Protein AF-A0A0V1DQM3-F1 (afdb_monomer)

Foldseek 3Di:
DLLFALCCLPVVDDDPLRVLSSVLVVLVCVQVVNDDFPPVDDDPDSVRVSVVVVVVDDGDDDPSQDPLSVVSSCQSNDNDSV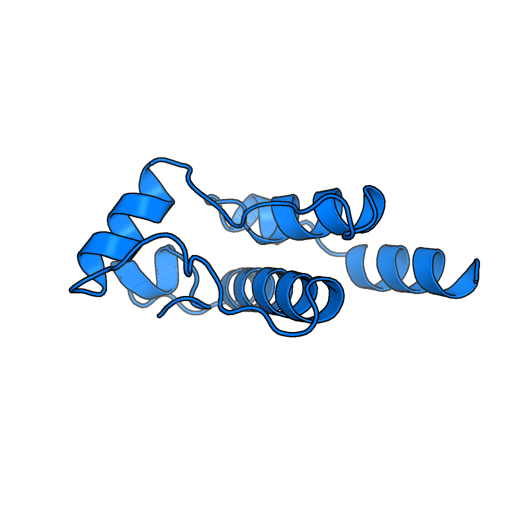SSVVPPCPVVSVVVVVVVD

InterPro domains:
  IPR000719 Protein kinase domain [PS50011] (1-98)
  IPR001245 Serine-threonine/tyrosine-protein kinase, catalytic domain [PF07714] (1-89)
  IPR011009 Protein kinase-like domain superfamily [SSF56112] (2-91)
  IPR050122 Receptor Tyrosine Kinase [PTHR24416] (2-87)

pLDDT: mean 88.62, std 10.42, range [49.41, 96.81]

Solvent-accessible surface area (backbone atoms only — not comparable to full-atom values): 6006 Å² total; per-residue (Å²): 111,88,53,54,27,62,53,38,70,76,68,68,46,84,50,72,41,36,51,40,19,33,47,21,47,50,54,50,25,66,56,55,76,65,54,66,77,63,67,94,56,90,63,94,45,74,66,54,49,40,52,47,43,73,75,69,53,71,81,84,82,53,89,80,39,54,67,73,55,46,55,51,30,55,41,25,58,39,90,54,47,72,68,32,61,75,56,84,48,54,71,56,52,51,51,51,65,64,68,78,112

Nearest PDB structures (foldseek):
  7mfc-assembly1_A  TM=8.501E-01  e=1.345E-04  Homo sapiens
  3v5l-assembly5_A  TM=9.020E-01  e=3.933E-04  Homo sapiens
  6jok-assembly1_A  TM=9.160E-01  e=1.087E-03  Homo sapiens
  7khk-assembly2_B  TM=8.437E-01  e=3.717E-04  Homo sapiens
  7l25-assembly2_B  TM=6.440E-01  e=1.053E-01  Homo sapiens

Sequence (101 aa):
MRWSAPESLGECMWSFESDLWMFGVLMWELFTNALYPHDKNSFESTEDFWSYLMEGNTLEMLPEIPVAIQTIILRLNSINPAKRAELGPVGNELTTLFSEC

Structure (mmCIF, N/CA/C/O backbone):
data_AF-A0A0V1DQM3-F1
#
_entry.id   AF-A0A0V1DQM3-F1
#
loop_
_atom_site.group_PDB
_atom_site.id
_atom_site.type_symbol
_atom_site.label_atom_id
_atom_site.label_alt_id
_atom_site.label_comp_id
_atom_site.label_asym_id
_atom_site.label_entity_id
_atom_site.label_seq_id
_atom_site.pdbx_PDB_ins_code
_atom_site.Cartn_x
_atom_site.Cartn_y
_atom_site.Cartn_z
_atom_site.occupancy
_atom_site.B_iso_or_equiv
_atom_site.auth_seq_id
_atom_site.auth_comp_id
_atom_site.auth_asym_id
_atom_site.auth_atom_id
_atom_site.pdbx_PDB_model_num
ATOM 1 N N . MET A 1 1 ? 11.534 4.145 -1.842 1.00 81.69 1 MET A N 1
ATOM 2 C CA . MET A 1 1 ? 11.709 2.682 -1.765 1.00 81.69 1 MET A CA 1
ATOM 3 C C . MET A 1 1 ? 10.592 2.038 -0.961 1.00 81.69 1 MET A C 1
ATOM 5 O O . MET A 1 1 ? 9.777 1.388 -1.582 1.00 81.69 1 MET A O 1
ATOM 9 N N . ARG A 1 2 ? 10.472 2.261 0.358 1.00 90.56 2 ARG A N 1
ATOM 10 C CA . ARG A 1 2 ? 9.471 1.554 1.190 1.00 90.56 2 ARG A CA 1
ATOM 11 C C . ARG A 1 2 ? 8.000 1.864 0.891 1.00 90.56 2 ARG A C 1
ATOM 13 O O . ARG A 1 2 ? 7.134 1.055 1.178 1.00 90.56 2 ARG A O 1
ATOM 20 N N . TRP A 1 3 ? 7.744 3.009 0.266 1.00 94.31 3 TRP A N 1
ATOM 21 C CA . TRP A 1 3 ? 6.424 3.404 -0.224 1.00 94.31 3 TRP A CA 1
ATOM 22 C C . TRP A 1 3 ? 6.133 2.908 -1.638 1.00 94.31 3 TRP A C 1
ATOM 24 O O . TRP A 1 3 ? 4.993 2.942 -2.073 1.00 94.31 3 TRP A O 1
ATOM 34 N N . SER A 1 4 ? 7.155 2.495 -2.383 1.00 95.31 4 SER A N 1
ATOM 35 C CA . SER A 1 4 ? 7.057 2.268 -3.821 1.00 95.31 4 SER A CA 1
ATOM 36 C C . SER A 1 4 ? 6.469 0.890 -4.121 1.00 95.31 4 SER A C 1
ATOM 38 O O . SER A 1 4 ? 6.763 -0.077 -3.419 1.00 95.31 4 SER A O 1
ATOM 40 N N . ALA A 1 5 ? 5.667 0.805 -5.181 1.00 96.81 5 ALA A N 1
ATOM 41 C CA . ALA A 1 5 ? 5.078 -0.449 -5.625 1.00 96.81 5 ALA A CA 1
ATOM 42 C C . ALA A 1 5 ? 6.148 -1.425 -6.162 1.00 96.81 5 ALA A C 1
ATOM 44 O O . ALA A 1 5 ? 7.159 -0.965 -6.709 1.00 96.81 5 ALA A O 1
ATOM 45 N N . PRO A 1 6 ? 5.940 -2.754 -6.068 1.00 96.06 6 PRO A N 1
ATOM 46 C CA . PRO A 1 6 ? 6.892 -3.749 -6.563 1.00 96.06 6 PRO A CA 1
ATOM 47 C C . PRO A 1 6 ? 7.278 -3.533 -8.031 1.00 96.06 6 PRO A C 1
ATOM 49 O O . PRO A 1 6 ? 8.453 -3.606 -8.385 1.00 96.06 6 PRO A O 1
ATOM 52 N N . GLU A 1 7 ? 6.315 -3.203 -8.888 1.00 95.75 7 GLU A N 1
ATOM 53 C CA . GLU A 1 7 ? 6.569 -2.952 -10.306 1.00 95.75 7 GLU A CA 1
ATOM 54 C C . GLU A 1 7 ? 7.372 -1.664 -10.563 1.00 95.75 7 GLU A C 1
ATOM 56 O O . GLU A 1 7 ? 8.161 -1.597 -11.506 1.00 95.75 7 GLU A O 1
ATOM 61 N N . SER A 1 8 ? 7.243 -0.659 -9.693 1.00 96.62 8 SER A N 1
ATOM 62 C CA . SER A 1 8 ? 8.050 0.563 -9.763 1.00 96.62 8 SER A CA 1
ATOM 63 C C . SER A 1 8 ? 9.485 0.320 -9.307 1.00 96.62 8 SER A C 1
ATOM 65 O O . SER A 1 8 ? 10.406 0.944 -9.825 1.00 96.62 8 SER A O 1
ATOM 67 N N . LEU A 1 9 ? 9.681 -0.587 -8.347 1.00 94.44 9 LEU A N 1
ATOM 68 C CA . LEU A 1 9 ? 11.002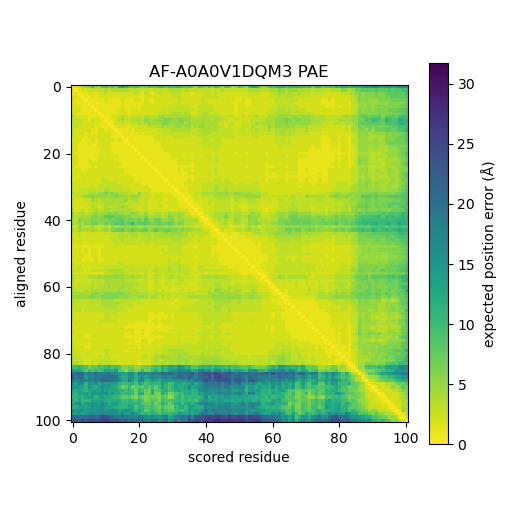 -0.958 -7.841 1.00 94.44 9 LEU A CA 1
ATOM 69 C C . LEU A 1 9 ? 11.769 -1.871 -8.805 1.00 94.44 9 LEU A C 1
ATOM 71 O O . LEU A 1 9 ? 12.961 -1.659 -9.005 1.00 94.44 9 LEU A O 1
ATOM 75 N N . GLY A 1 10 ? 11.099 -2.878 -9.374 1.00 93.06 10 GLY A N 1
ATOM 76 C CA . GLY A 1 10 ? 11.738 -3.886 -10.224 1.00 93.06 10 GLY A CA 1
ATOM 77 C C . GLY A 1 10 ? 11.821 -3.495 -11.699 1.00 93.06 10 GLY A C 1
ATOM 78 O O . GLY A 1 10 ? 12.843 -3.719 -12.341 1.00 93.06 10 GLY A O 1
ATOM 79 N N . GLU A 1 11 ? 10.762 -2.891 -12.241 1.00 92.88 11 GLU A N 1
ATOM 80 C CA . GLU A 1 11 ? 10.624 -2.650 -13.686 1.00 92.88 11 GLU A CA 1
ATOM 81 C C . GLU A 1 11 ? 10.581 -1.159 -14.045 1.00 92.88 11 GLU A C 1
ATOM 83 O O . GLU A 1 11 ? 10.422 -0.806 -15.214 1.00 92.88 11 GLU A O 1
ATOM 88 N N . CYS A 1 12 ? 10.725 -0.264 -13.059 1.00 93.94 12 CYS A N 1
ATOM 89 C CA . CYS A 1 12 ? 10.564 1.181 -13.238 1.00 93.94 12 CYS A CA 1
ATOM 90 C C . CYS A 1 12 ? 9.222 1.550 -13.900 1.00 93.94 12 CYS A C 1
ATOM 92 O O . CYS A 1 12 ? 9.150 2.519 -14.661 1.00 93.94 12 CYS A O 1
ATOM 94 N N . MET A 1 13 ? 8.162 0.780 -13.627 1.00 94.81 13 MET A N 1
ATOM 95 C CA . MET A 1 13 ? 6.817 1.064 -14.120 1.00 94.81 13 MET A CA 1
ATOM 96 C C . MET A 1 13 ? 6.077 2.002 -13.169 1.00 94.81 13 MET A C 1
ATOM 98 O O . MET A 1 13 ? 6.012 1.771 -11.961 1.00 94.81 13 MET A O 1
ATOM 102 N N . TRP A 1 14 ? 5.495 3.055 -13.738 1.00 94.62 14 TRP A N 1
ATOM 103 C CA . TRP A 1 14 ? 4.746 4.078 -13.015 1.00 94.62 14 TRP A CA 1
ATOM 104 C C . TRP A 1 14 ? 3.373 4.204 -13.655 1.00 94.62 14 TRP A C 1
ATOM 106 O O . TRP A 1 14 ? 3.251 4.466 -14.853 1.00 94.62 14 TRP A O 1
ATOM 116 N N . SER A 1 15 ? 2.342 3.981 -12.859 1.00 93.38 15 SER A N 1
ATOM 117 C CA . SER A 1 15 ? 0.953 4.003 -13.295 1.00 93.38 15 SER A CA 1
ATOM 118 C C . SER A 1 15 ? 0.036 4.424 -12.154 1.00 93.38 15 SER A C 1
ATOM 120 O O . SER A 1 15 ? 0.454 4.527 -10.998 1.00 93.38 15 SER A O 1
ATOM 122 N N . PHE A 1 16 ? -1.244 4.601 -12.468 1.00 92.50 16 PHE A N 1
ATOM 123 C CA . PHE A 1 16 ? -2.259 4.859 -11.455 1.00 92.50 16 PHE A CA 1
ATOM 124 C C . PHE A 1 16 ? -2.283 3.761 -10.375 1.00 92.50 16 PHE A C 1
ATOM 126 O O . PHE A 1 16 ? -2.405 4.045 -9.190 1.00 92.50 16 PHE A O 1
ATOM 133 N N . GLU A 1 17 ? -2.081 2.499 -10.748 1.00 93.62 17 GLU A N 1
ATOM 134 C CA . GLU A 1 17 ? -2.013 1.366 -9.820 1.00 93.62 17 GLU A CA 1
ATOM 135 C C . GLU A 1 17 ? -0.791 1.410 -8.896 1.00 93.62 17 GLU A C 1
ATOM 137 O O . GLU A 1 17 ? -0.865 0.934 -7.756 1.00 93.62 17 GLU A O 1
ATOM 142 N N . SER A 1 18 ? 0.320 1.989 -9.356 1.00 95.00 18 SER A N 1
ATOM 143 C CA . SER A 1 18 ? 1.480 2.238 -8.496 1.00 95.00 18 SER A CA 1
ATOM 144 C C . SER A 1 18 ? 1.211 3.371 -7.497 1.00 95.00 18 SER A C 1
ATOM 146 O O . SER A 1 18 ? 1.607 3.269 -6.334 1.00 95.00 18 SER A O 1
ATOM 148 N N . ASP A 1 19 ? 0.444 4.396 -7.895 1.00 94.12 19 ASP A N 1
ATOM 149 C CA . ASP A 1 19 ? -0.007 5.462 -6.989 1.00 94.12 19 ASP A CA 1
ATOM 150 C C . ASP A 1 19 ? -0.979 4.929 -5.931 1.00 94.12 19 ASP A C 1
ATOM 152 O O . ASP A 1 19 ? -0.901 5.305 -4.761 1.00 94.12 19 ASP A O 1
ATOM 156 N N . LEU A 1 20 ? -1.852 3.992 -6.305 1.00 94.06 20 LEU A N 1
ATOM 157 C CA . LEU A 1 20 ? -2.764 3.322 -5.375 1.00 94.06 20 LEU A CA 1
ATOM 158 C C . LEU A 1 20 ? -2.021 2.510 -4.308 1.00 94.06 20 LEU A C 1
ATOM 160 O O . LEU A 1 20 ? -2.419 2.516 -3.144 1.00 94.06 20 LEU A O 1
ATOM 164 N N . TRP A 1 21 ? -0.914 1.859 -4.669 1.00 95.25 21 TRP A N 1
ATOM 165 C CA . TRP A 1 21 ? -0.049 1.213 -3.681 1.00 95.25 21 TRP A CA 1
ATOM 166 C C . TRP A 1 21 ? 0.515 2.235 -2.687 1.00 95.25 21 TRP A C 1
ATOM 168 O O . TRP A 1 21 ? 0.415 2.032 -1.475 1.00 95.25 21 TRP A O 1
ATOM 178 N N . MET A 1 22 ? 1.068 3.346 -3.193 1.00 95.81 22 MET A N 1
ATOM 179 C CA . MET A 1 22 ? 1.602 4.434 -2.360 1.00 95.81 22 MET A CA 1
ATOM 180 C C . MET A 1 22 ? 0.523 5.021 -1.440 1.00 95.81 22 MET A C 1
ATOM 182 O O . MET A 1 22 ? 0.799 5.317 -0.278 1.00 95.81 22 MET A O 1
ATOM 186 N N . PHE A 1 23 ? -0.719 5.117 -1.919 1.00 94.00 23 PHE A N 1
ATOM 187 C CA . PHE A 1 23 ? -1.867 5.524 -1.113 1.00 94.00 23 PHE A CA 1
ATOM 188 C C . PHE A 1 23 ? -2.197 4.518 0.003 1.00 94.00 23 PHE A C 1
ATOM 190 O O . PHE A 1 23 ? -2.492 4.933 1.120 1.00 94.00 23 PHE A O 1
ATOM 197 N N . GLY A 1 24 ? -2.085 3.210 -0.251 1.00 94.69 24 GLY A N 1
ATOM 198 C CA . GLY A 1 24 ? -2.233 2.176 0.783 1.00 94.69 24 GLY A CA 1
ATOM 199 C C . GLY A 1 24 ? -1.197 2.304 1.902 1.00 94.69 24 GLY A C 1
ATOM 200 O O . GLY A 1 24 ? -1.555 2.250 3.080 1.00 94.69 24 GLY A O 1
ATOM 201 N N . V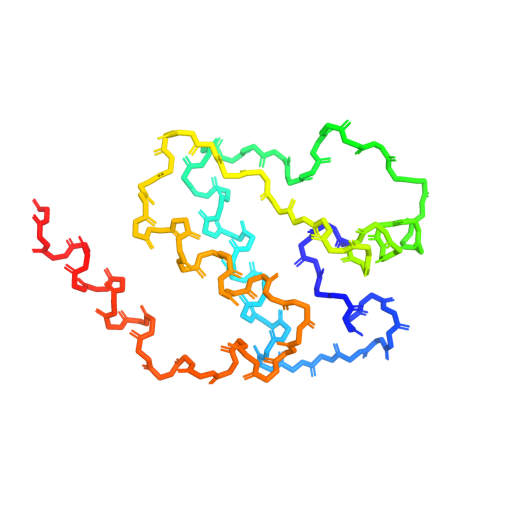AL A 1 25 ? 0.063 2.576 1.543 1.00 96.25 25 VAL A N 1
ATOM 202 C CA . VAL A 1 25 ? 1.128 2.842 2.526 1.00 96.25 25 VAL A CA 1
ATOM 203 C C . VAL A 1 25 ? 0.822 4.109 3.329 1.00 96.25 25 VAL A C 1
ATOM 205 O O . VAL A 1 25 ? 0.900 4.081 4.554 1.00 96.25 25 VAL A O 1
ATOM 208 N N . LEU A 1 26 ? 0.380 5.185 2.670 1.00 94.38 26 LEU A N 1
ATOM 209 C CA . LEU A 1 26 ? -0.018 6.425 3.345 1.00 94.38 26 LEU A CA 1
ATOM 210 C C . LEU A 1 26 ? -1.178 6.203 4.328 1.00 94.38 26 LEU A C 1
ATOM 212 O O . LEU A 1 26 ? -1.154 6.715 5.446 1.00 94.38 26 LEU A O 1
ATOM 216 N N . MET A 1 27 ? -2.201 5.442 3.933 1.00 93.31 27 MET A N 1
ATOM 217 C CA . MET A 1 27 ? -3.306 5.096 4.829 1.00 93.31 27 MET A CA 1
ATOM 218 C C . MET A 1 27 ? -2.796 4.351 6.062 1.00 93.31 27 MET A C 1
ATOM 220 O O . MET A 1 27 ? -3.192 4.678 7.179 1.00 93.31 27 MET A O 1
ATOM 224 N N . TRP A 1 28 ? -1.895 3.388 5.882 1.00 95.62 28 TRP A N 1
ATOM 225 C CA . TRP A 1 28 ? -1.283 2.685 7.004 1.00 95.62 28 TRP A CA 1
ATOM 226 C C . TRP A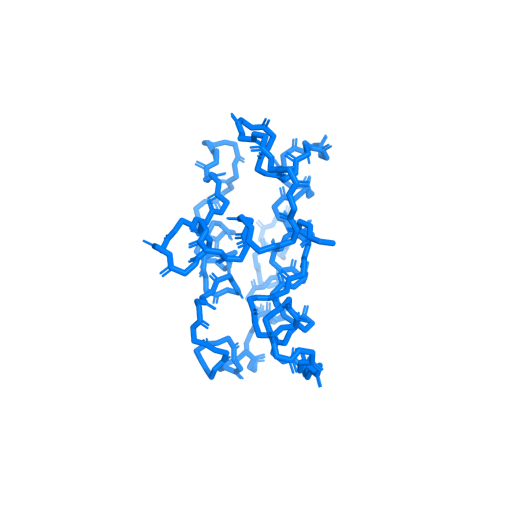 1 28 ? -0.535 3.640 7.941 1.00 95.62 28 TRP A C 1
ATOM 228 O O . TRP A 1 28 ? -0.729 3.576 9.154 1.00 95.62 28 TRP A O 1
ATOM 238 N N . GLU A 1 29 ? 0.247 4.581 7.410 1.00 95.88 29 GLU A N 1
ATOM 239 C CA . GLU A 1 29 ? 0.939 5.591 8.223 1.00 95.88 29 GLU A CA 1
ATOM 240 C C . GLU A 1 29 ? -0.032 6.453 9.038 1.00 95.88 29 GLU A C 1
ATOM 242 O O . GLU A 1 29 ? 0.203 6.700 10.220 1.00 95.88 29 GLU A O 1
ATOM 247 N N . LEU A 1 30 ? -1.151 6.881 8.447 1.00 94.06 30 LEU A N 1
ATOM 248 C CA . LEU A 1 30 ? -2.151 7.692 9.147 1.00 94.06 30 LEU A CA 1
ATOM 249 C C . LEU A 1 30 ? -2.732 6.970 10.369 1.00 94.06 30 LEU A C 1
ATOM 251 O O . LEU A 1 30 ? -2.866 7.576 11.431 1.00 94.06 30 LEU A O 1
ATOM 255 N N . PHE A 1 31 ? -3.054 5.681 10.236 1.00 93.12 31 PHE A N 1
ATOM 256 C CA . PHE A 1 31 ? -3.670 4.904 11.318 1.00 93.12 31 PHE A CA 1
ATOM 257 C C . PHE A 1 31 ? -2.667 4.316 12.315 1.00 93.12 31 PHE A C 1
ATOM 259 O O . PHE A 1 31 ? -3.068 3.882 13.391 1.00 93.12 31 PHE A O 1
ATOM 266 N N . THR A 1 32 ? -1.374 4.341 11.994 1.00 93.25 32 THR A N 1
ATOM 267 C CA . THR A 1 32 ? -0.298 3.911 12.899 1.00 93.25 32 THR A CA 1
ATOM 268 C C . THR A 1 32 ? 0.414 5.080 13.578 1.00 93.25 32 THR A C 1
ATOM 270 O O . THR A 1 32 ? 1.430 4.879 14.230 1.00 93.25 32 THR A O 1
ATOM 273 N N . ASN A 1 33 ? -0.105 6.310 13.481 1.00 92.25 33 ASN A N 1
ATOM 274 C CA . ASN A 1 33 ? 0.555 7.518 13.996 1.00 92.25 33 ASN A CA 1
ATOM 275 C C . ASN A 1 33 ? 1.963 7.729 13.407 1.00 92.25 33 ASN A C 1
ATOM 277 O O . ASN A 1 33 ? 2.903 8.077 14.124 1.00 92.25 33 ASN A O 1
ATOM 281 N N . ALA A 1 34 ? 2.084 7.548 12.091 1.00 92.56 34 ALA A N 1
ATOM 282 C CA . ALA A 1 34 ? 3.300 7.749 11.308 1.00 92.56 34 ALA A CA 1
ATOM 283 C C . ALA A 1 34 ? 4.474 6.853 11.738 1.00 92.56 34 ALA A C 1
ATOM 285 O O . ALA A 1 34 ? 5.627 7.296 11.785 1.00 92.56 34 ALA A O 1
ATOM 286 N N . LEU A 1 35 ? 4.191 5.579 12.035 1.00 93.88 35 LEU A N 1
ATOM 287 C CA . LEU A 1 35 ? 5.249 4.575 12.107 1.00 93.88 35 LEU A CA 1
ATOM 288 C C . LEU A 1 35 ? 5.956 4.445 10.758 1.00 93.88 35 LEU A C 1
ATOM 290 O O . LEU A 1 35 ? 5.419 4.778 9.703 1.00 93.88 35 LEU A O 1
ATOM 294 N N . TYR A 1 36 ? 7.185 3.942 10.799 1.00 92.25 36 TYR A N 1
ATOM 295 C CA . TYR A 1 36 ? 7.976 3.763 9.595 1.00 92.25 36 TYR A CA 1
ATOM 296 C C . TYR A 1 36 ? 7.609 2.427 8.920 1.00 92.25 36 TYR A C 1
ATOM 298 O O . TYR A 1 36 ? 7.727 1.377 9.555 1.00 92.25 36 TYR A O 1
ATOM 306 N N . PRO A 1 37 ? 7.178 2.416 7.644 1.00 92.44 37 PRO A N 1
ATOM 307 C CA . PRO A 1 37 ? 6.773 1.183 6.972 1.00 92.44 37 PRO A CA 1
ATOM 308 C C . PRO A 1 37 ? 7.878 0.118 6.982 1.00 92.44 37 PRO A C 1
ATOM 310 O O . PRO A 1 37 ? 9.040 0.406 6.677 1.00 92.44 37 PRO A O 1
ATOM 313 N N . HIS A 1 38 ? 7.516 -1.129 7.294 1.00 91.62 38 HIS A N 1
ATOM 314 C CA . HIS A 1 38 ? 8.420 -2.290 7.347 1.00 91.62 38 HIS A CA 1
ATOM 315 C C . HIS A 1 38 ? 9.624 -2.145 8.305 1.00 91.62 38 HIS A C 1
ATOM 317 O O . HIS A 1 38 ? 10.670 -2.756 8.075 1.00 91.62 38 HIS A O 1
ATOM 323 N N . ASP A 1 39 ? 9.548 -1.301 9.337 1.00 89.00 39 ASP A N 1
ATOM 324 C CA . ASP A 1 39 ? 10.666 -0.984 10.249 1.00 89.00 39 ASP A CA 1
ATOM 325 C C . ASP A 1 39 ? 11.308 -2.194 10.951 1.00 89.00 39 ASP A C 1
ATOM 327 O O . ASP A 1 39 ? 12.504 -2.166 11.243 1.00 89.00 39 ASP A O 1
ATOM 331 N N . LYS A 1 40 ? 10.552 -3.279 11.145 1.00 86.81 40 LYS A N 1
ATOM 332 C CA . LYS A 1 40 ? 11.030 -4.550 11.717 1.00 86.81 40 LYS A CA 1
ATOM 333 C C . LYS A 1 40 ? 12.095 -5.247 10.871 1.00 86.81 40 LYS A C 1
ATOM 335 O O . LYS A 1 40 ? 12.831 -6.086 11.390 1.00 86.81 40 LYS A O 1
ATOM 340 N N . ASN A 1 41 ? 12.187 -4.911 9.587 1.00 88.19 41 ASN A N 1
ATOM 341 C CA . ASN A 1 41 ? 13.155 -5.473 8.659 1.00 88.19 41 ASN A CA 1
ATOM 342 C C . ASN A 1 41 ? 14.127 -4.385 8.180 1.00 88.19 41 ASN A C 1
ATOM 344 O O . ASN A 1 41 ? 13.740 -3.283 7.773 1.00 88.19 41 ASN A O 1
ATOM 348 N N . SER A 1 42 ? 15.416 -4.711 8.193 1.00 89.12 42 SER A N 1
ATOM 349 C CA . SER A 1 42 ? 16.452 -3.916 7.537 1.00 89.12 42 SER A CA 1
ATOM 350 C C . SER A 1 42 ? 16.655 -4.442 6.118 1.00 89.12 42 SER A C 1
ATOM 352 O O . SER A 1 42 ?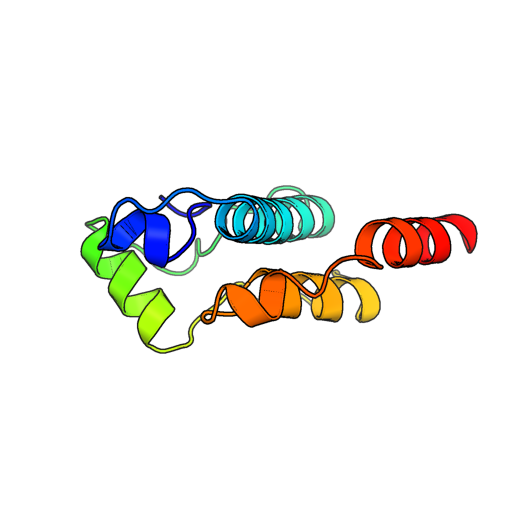 16.803 -5.643 5.926 1.00 89.12 42 SER A O 1
ATOM 354 N N . PHE A 1 43 ? 16.650 -3.541 5.137 1.00 92.00 43 PHE A N 1
ATOM 355 C CA . PHE A 1 43 ? 16.914 -3.853 3.732 1.00 92.00 43 PHE A CA 1
ATOM 356 C C . PHE A 1 43 ? 18.171 -3.091 3.324 1.00 92.00 43 PHE A C 1
ATOM 358 O O . PHE A 1 43 ? 18.240 -1.881 3.561 1.00 92.00 43 PHE A O 1
ATOM 365 N N . GLU A 1 44 ? 19.158 -3.786 2.762 1.00 90.44 44 GLU A N 1
ATOM 366 C CA . GLU A 1 44 ? 20.434 -3.182 2.361 1.00 90.44 44 GLU A CA 1
ATOM 367 C C . GLU A 1 44 ? 20.339 -2.550 0.965 1.00 90.44 44 GLU A C 1
ATOM 369 O O . GLU A 1 44 ? 21.050 -1.589 0.663 1.00 90.44 44 GLU A O 1
ATOM 374 N N . SER A 1 45 ? 19.413 -3.036 0.135 1.00 93.19 45 SER A N 1
ATOM 375 C CA . SER A 1 45 ? 19.203 -2.572 -1.233 1.00 93.19 45 SER A CA 1
ATOM 376 C C . SER A 1 45 ? 17.728 -2.553 -1.652 1.00 93.19 45 SER A C 1
ATOM 378 O O . SER A 1 45 ? 16.867 -3.187 -1.038 1.00 93.19 45 SER A O 1
ATOM 380 N N . THR A 1 46 ? 17.442 -1.847 -2.754 1.00 92.88 46 THR A N 1
ATOM 381 C CA . THR A 1 46 ? 16.136 -1.870 -3.436 1.00 92.88 46 THR A CA 1
ATOM 382 C C . THR A 1 46 ? 15.693 -3.284 -3.811 1.00 92.88 46 THR A C 1
ATOM 384 O O . THR A 1 46 ? 14.513 -3.606 -3.678 1.00 92.88 46 THR A O 1
ATOM 387 N N . GLU A 1 47 ? 16.634 -4.120 -4.248 1.00 94.12 47 GLU A N 1
ATOM 388 C CA . GLU A 1 47 ? 16.388 -5.495 -4.687 1.00 94.12 47 GLU A CA 1
ATOM 389 C C . GLU A 1 47 ? 15.972 -6.406 -3.524 1.00 94.12 47 GLU A C 1
ATOM 391 O O . G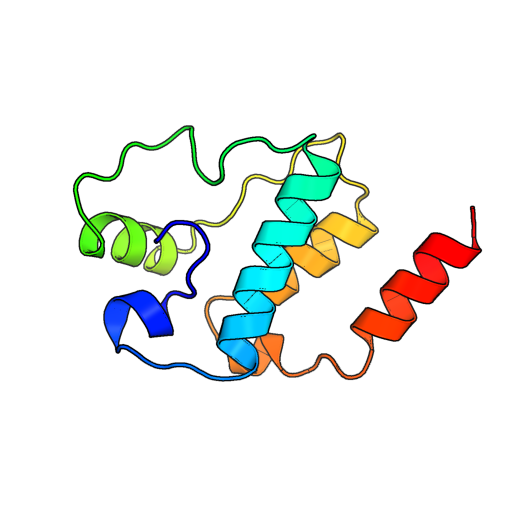LU A 1 47 ? 15.053 -7.212 -3.683 1.00 94.12 47 GLU A O 1
ATOM 396 N N . ASP A 1 48 ? 16.556 -6.218 -2.335 1.00 94.94 48 ASP A N 1
ATOM 397 C CA . ASP A 1 48 ? 16.186 -6.987 -1.137 1.00 94.94 48 ASP A CA 1
ATOM 398 C C . ASP A 1 48 ? 14.731 -6.730 -0.742 1.00 94.94 48 ASP A C 1
ATOM 400 O O . ASP A 1 48 ? 13.968 -7.655 -0.463 1.00 94.94 48 ASP A O 1
ATOM 404 N N . PHE A 1 49 ? 14.322 -5.459 -0.743 1.00 95.44 49 PHE A N 1
ATOM 405 C CA . PHE A 1 49 ? 12.943 -5.094 -0.420 1.00 95.44 49 PHE A CA 1
ATOM 406 C C . PHE A 1 49 ? 11.965 -5.536 -1.499 1.00 95.44 49 PHE A C 1
ATOM 408 O O . PHE A 1 49 ? 10.881 -6.012 -1.175 1.00 95.44 49 PHE A O 1
ATOM 415 N N . TRP A 1 50 ? 12.340 -5.411 -2.773 1.00 95.50 50 TRP A N 1
ATOM 416 C CA . TRP A 1 50 ? 11.523 -5.926 -3.863 1.00 95.50 50 TRP A CA 1
ATOM 417 C C . TRP A 1 50 ? 11.300 -7.435 -3.715 1.00 95.50 50 TRP A C 1
ATOM 419 O O . TRP A 1 50 ? 10.156 -7.882 -3.744 1.00 95.50 50 TRP A O 1
ATOM 429 N N . SER A 1 51 ? 12.363 -8.203 -3.461 1.00 95.56 51 SER A N 1
ATOM 430 C CA . SER A 1 51 ? 12.287 -9.656 -3.257 1.00 95.56 51 SER A CA 1
ATOM 431 C C . SER A 1 51 ? 11.391 -10.010 -2.069 1.00 95.56 51 SER A C 1
ATOM 433 O O . SER A 1 51 ? 10.494 -10.841 -2.198 1.00 95.56 51 SER A O 1
ATOM 435 N N . TYR A 1 52 ? 11.550 -9.300 -0.949 1.00 95.69 52 TYR A N 1
ATOM 436 C CA . TYR A 1 52 ? 10.685 -9.432 0.224 1.00 95.69 52 TYR A CA 1
ATOM 437 C C . TYR A 1 52 ? 9.199 -9.211 -0.107 1.00 95.69 52 TYR A C 1
ATOM 439 O O . TYR A 1 52 ? 8.352 -9.989 0.337 1.00 95.69 52 TYR A O 1
ATOM 447 N N . LEU A 1 53 ? 8.860 -8.195 -0.909 1.00 95.25 53 LEU A N 1
ATOM 448 C CA . LEU A 1 53 ? 7.476 -7.972 -1.348 1.00 95.25 53 LEU A CA 1
ATOM 449 C C . LEU A 1 53 ? 6.982 -9.100 -2.268 1.00 95.25 53 LEU A C 1
ATOM 451 O O . LEU A 1 53 ? 5.845 -9.554 -2.134 1.00 95.25 53 LEU A O 1
ATOM 455 N N . MET A 1 54 ? 7.828 -9.591 -3.176 1.00 94.81 54 MET A N 1
ATOM 456 C CA . MET A 1 54 ? 7.473 -10.668 -4.111 1.00 94.81 54 MET A CA 1
ATOM 457 C C . MET A 1 54 ? 7.235 -12.023 -3.429 1.00 94.81 54 MET A C 1
ATOM 459 O O . MET A 1 54 ? 6.484 -12.844 -3.956 1.00 94.81 54 MET A O 1
ATOM 463 N N . GLU A 1 55 ? 7.786 -12.239 -2.233 1.00 95.00 55 GLU A N 1
ATOM 464 C CA . GLU A 1 55 ? 7.474 -13.390 -1.370 1.00 95.00 55 GLU A CA 1
ATOM 465 C C . GLU A 1 55 ? 6.067 -13.323 -0.742 1.00 95.00 55 GLU A C 1
ATOM 467 O O . GLU A 1 55 ? 5.630 -14.263 -0.077 1.00 95.00 55 GLU A O 1
ATOM 472 N N . GLY A 1 56 ? 5.327 -12.233 -0.972 1.00 91.88 56 GLY A N 1
ATOM 473 C CA . GLY A 1 56 ? 3.974 -12.027 -0.459 1.00 91.88 56 GLY A CA 1
ATOM 474 C C . GLY A 1 56 ? 3.927 -11.305 0.885 1.00 91.88 56 GLY A C 1
ATOM 475 O O . GLY A 1 56 ? 2.850 -11.193 1.473 1.00 91.88 56 GLY A O 1
ATOM 476 N N . ASN A 1 57 ? 5.064 -10.798 1.369 1.00 93.44 57 ASN A N 1
ATOM 477 C CA . ASN A 1 57 ? 5.079 -9.953 2.552 1.00 93.44 57 ASN A CA 1
ATOM 478 C C . ASN A 1 57 ? 4.449 -8.585 2.248 1.00 93.44 57 ASN A C 1
ATOM 480 O O . ASN A 1 57 ? 4.573 -8.039 1.152 1.00 93.44 57 ASN A O 1
ATOM 484 N N . THR A 1 58 ? 3.773 -8.014 3.241 1.00 91.75 58 THR A N 1
ATOM 485 C CA . THR A 1 58 ? 3.114 -6.706 3.147 1.00 91.75 58 THR A CA 1
ATOM 486 C C . THR A 1 58 ? 3.199 -5.978 4.490 1.00 91.75 58 THR A C 1
ATOM 488 O O . THR A 1 58 ? 3.876 -6.443 5.409 1.00 91.75 58 THR A O 1
ATOM 491 N N . LEU A 1 59 ? 2.564 -4.813 4.598 1.00 92.56 59 LEU A N 1
ATOM 492 C CA . LEU A 1 59 ? 2.488 -4.039 5.835 1.00 92.56 59 LEU A CA 1
ATOM 493 C C . LEU A 1 59 ? 1.831 -4.860 6.952 1.00 92.56 59 LEU A C 1
ATOM 495 O O . LEU A 1 59 ? 0.841 -5.562 6.738 1.00 92.56 59 LEU A O 1
ATOM 499 N N . GLU A 1 60 ? 2.356 -4.739 8.166 1.00 92.75 60 GLU A N 1
ATOM 500 C CA . GLU A 1 60 ? 1.752 -5.362 9.338 1.00 92.75 60 GLU A CA 1
ATOM 501 C C . GLU A 1 60 ? 0.476 -4.616 9.724 1.00 92.75 60 GLU A C 1
ATOM 503 O O . GLU A 1 60 ? 0.506 -3.425 10.032 1.00 92.75 60 GLU A O 1
ATOM 508 N N . MET A 1 61 ? -0.661 -5.308 9.721 1.00 94.12 61 MET A N 1
ATOM 509 C CA . MET A 1 61 ? -1.914 -4.713 10.173 1.00 94.12 61 MET A CA 1
ATOM 510 C C . MET A 1 61 ? -1.978 -4.742 11.700 1.00 94.12 61 MET A C 1
ATOM 512 O O . MET A 1 61 ? -2.153 -5.802 12.302 1.00 94.12 61 MET A O 1
ATOM 516 N N . LEU A 1 62 ? -1.824 -3.572 12.320 1.00 92.69 62 LEU A N 1
ATOM 517 C CA . LEU A 1 62 ? -1.875 -3.434 13.771 1.00 92.69 62 LEU A CA 1
ATOM 518 C C . LEU A 1 62 ? -3.332 -3.377 14.284 1.00 92.69 62 LEU A C 1
ATOM 520 O O . LEU A 1 62 ? -4.216 -2.916 13.554 1.00 92.69 62 LEU A O 1
ATOM 524 N N . PRO A 1 63 ? -3.614 -3.826 15.525 1.00 91.69 63 PRO A N 1
ATOM 525 C CA . PRO A 1 63 ? -4.972 -3.859 16.081 1.00 91.69 63 PRO A CA 1
ATOM 526 C C . PRO A 1 63 ? -5.663 -2.491 16.184 1.00 91.69 63 PRO A C 1
ATOM 528 O O . PRO A 1 63 ? -6.891 -2.433 16.198 1.00 91.69 63 PRO A O 1
ATOM 531 N N . GLU A 1 64 ? -4.897 -1.403 16.270 1.00 90.56 64 GLU A N 1
ATOM 532 C CA . GLU A 1 64 ? -5.402 -0.026 16.285 1.00 90.56 64 GLU A CA 1
ATOM 533 C C . GLU A 1 64 ? -5.990 0.428 14.944 1.00 90.56 64 GLU A C 1
ATOM 535 O O . GLU A 1 64 ? -6.808 1.347 14.915 1.00 90.56 64 GLU A O 1
ATOM 540 N N . ILE A 1 65 ? -5.613 -0.218 13.837 1.00 93.00 65 ILE A N 1
ATOM 541 C CA . ILE A 1 65 ? -6.153 0.095 12.516 1.00 93.00 65 ILE A CA 1
ATOM 542 C C . ILE A 1 65 ? -7.553 -0.536 12.422 1.00 93.00 65 ILE A C 1
ATOM 544 O O . ILE A 1 65 ? -7.672 -1.753 12.572 1.00 93.00 65 ILE A O 1
ATOM 548 N N . PRO A 1 66 ? -8.634 0.213 12.140 1.00 93.06 66 PRO A N 1
ATOM 549 C CA . PRO A 1 66 ? -9.968 -0.373 12.011 1.00 93.06 66 PRO A CA 1
ATOM 550 C C . PRO A 1 66 ? -10.032 -1.447 10.914 1.00 93.06 66 PRO A C 1
ATOM 552 O O . PRO A 1 66 ? -9.463 -1.274 9.840 1.00 93.06 66 PRO A O 1
ATOM 555 N N . VAL A 1 67 ? -10.779 -2.536 11.131 1.00 91.44 67 VAL A N 1
ATOM 556 C CA . VAL A 1 67 ? -10.839 -3.691 10.202 1.00 91.44 67 VAL A CA 1
ATOM 557 C C . VAL A 1 67 ? -11.241 -3.294 8.775 1.00 91.44 67 VAL A C 1
ATOM 559 O O . VAL A 1 67 ? -10.682 -3.804 7.801 1.00 91.44 67 VAL A O 1
ATOM 562 N N . ALA A 1 68 ? -12.184 -2.358 8.635 1.00 89.69 68 ALA A N 1
ATOM 563 C CA . ALA A 1 68 ? -12.591 -1.838 7.330 1.00 89.69 68 ALA A CA 1
ATOM 564 C C . ALA A 1 68 ? -11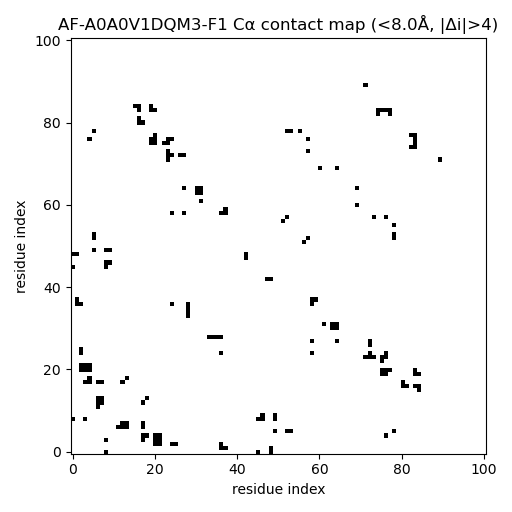.417 -1.163 6.596 1.00 89.69 68 ALA A C 1
ATOM 566 O O . ALA A 1 68 ? -11.206 -1.391 5.408 1.00 89.69 68 ALA A O 1
ATOM 567 N N . ILE A 1 69 ? -10.595 -0.410 7.328 1.00 91.38 69 ILE A N 1
ATOM 568 C CA . ILE A 1 69 ? -9.403 0.257 6.803 1.00 91.38 69 ILE A CA 1
ATOM 569 C C . ILE A 1 69 ? -8.300 -0.755 6.482 1.00 91.38 69 ILE A C 1
ATOM 571 O O . ILE A 1 69 ? -7.715 -0.672 5.404 1.00 91.38 69 ILE A O 1
ATOM 575 N N . GLN A 1 70 ? -8.055 -1.747 7.347 1.00 93.38 70 GLN A N 1
ATOM 576 C CA . GLN A 1 70 ? -7.101 -2.831 7.061 1.00 93.38 70 GLN A CA 1
ATOM 577 C C . GLN A 1 70 ? -7.447 -3.539 5.743 1.00 93.38 70 GLN A C 1
ATOM 579 O O . GLN A 1 70 ? -6.577 -3.792 4.914 1.00 93.38 70 GLN A O 1
ATOM 584 N N . THR A 1 71 ? -8.737 -3.806 5.517 1.00 91.56 71 THR A N 1
ATOM 585 C CA . THR A 1 71 ? -9.227 -4.439 4.284 1.00 91.56 71 THR A CA 1
ATOM 586 C C . THR A 1 71 ? -8.923 -3.583 3.053 1.00 91.56 71 THR A C 1
ATOM 588 O O . THR A 1 71 ? -8.497 -4.114 2.026 1.00 91.56 71 THR A O 1
ATOM 591 N N . ILE A 1 72 ? -9.101 -2.261 3.149 1.00 91.06 72 ILE A N 1
ATOM 592 C CA . ILE A 1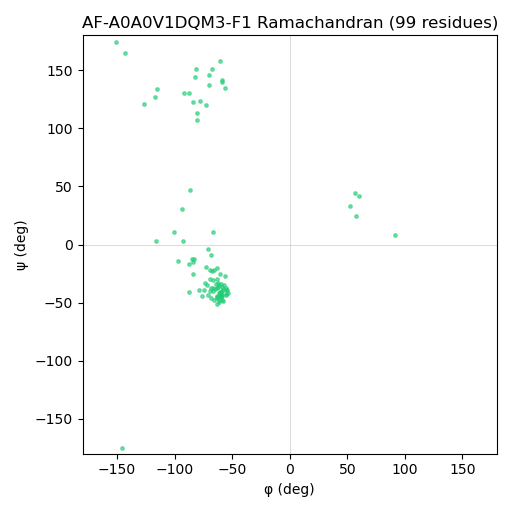 72 ? -8.769 -1.325 2.066 1.00 91.06 72 ILE A CA 1
ATOM 593 C C . ILE A 1 72 ? -7.254 -1.302 1.815 1.00 91.06 72 ILE A C 1
ATOM 595 O O . ILE A 1 72 ? -6.836 -1.462 0.669 1.00 91.06 72 ILE A O 1
ATOM 599 N N . ILE A 1 73 ? -6.431 -1.179 2.864 1.00 93.75 73 ILE A N 1
ATOM 600 C CA . ILE A 1 73 ? -4.961 -1.161 2.753 1.00 93.75 73 ILE A CA 1
ATOM 601 C C . ILE A 1 73 ? -4.449 -2.445 2.087 1.00 93.75 73 ILE A C 1
ATOM 603 O O . ILE A 1 73 ? -3.703 -2.379 1.114 1.00 93.75 73 ILE A O 1
ATOM 607 N N . LEU A 1 74 ? -4.904 -3.620 2.530 1.00 93.06 74 LEU A N 1
ATOM 608 C CA . LEU A 1 74 ? -4.477 -4.903 1.957 1.00 93.06 74 LEU A CA 1
ATOM 609 C C . LEU A 1 74 ? -4.861 -5.057 0.476 1.00 93.06 74 LEU A C 1
ATOM 611 O O . LEU A 1 74 ? -4.121 -5.674 -0.292 1.00 93.06 74 LEU A O 1
ATOM 615 N N . ARG A 1 75 ? -5.995 -4.487 0.050 1.00 91.44 75 ARG A N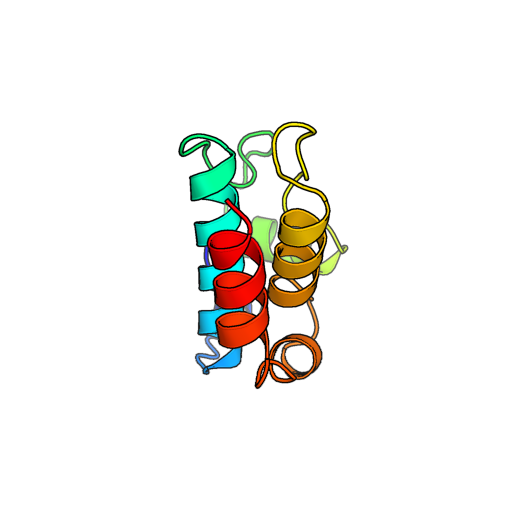 1
ATOM 616 C CA . ARG A 1 75 ? -6.380 -4.443 -1.371 1.00 91.44 75 ARG A CA 1
ATOM 617 C C . ARG A 1 75 ? -5.457 -3.517 -2.168 1.00 91.44 75 ARG A C 1
ATOM 619 O O . ARG A 1 75 ? -4.986 -3.911 -3.235 1.00 91.44 75 ARG A O 1
ATOM 626 N N . LEU A 1 76 ? -5.176 -2.322 -1.642 1.00 93.12 76 LEU A N 1
ATOM 627 C CA . LEU A 1 76 ? -4.271 -1.339 -2.253 1.00 93.12 76 LEU A CA 1
ATOM 628 C C . LEU A 1 76 ? -2.838 -1.871 -2.376 1.00 93.12 76 LEU A C 1
ATOM 630 O O . LEU A 1 76 ? -2.180 -1.634 -3.386 1.00 93.12 76 LEU A O 1
ATOM 634 N N . ASN A 1 77 ? -2.374 -2.646 -1.396 1.00 94.81 77 ASN A N 1
ATOM 635 C CA . ASN A 1 77 ? -1.053 -3.272 -1.394 1.00 94.81 77 ASN A CA 1
ATOM 636 C C . ASN A 1 77 ? -1.056 -4.706 -1.963 1.00 94.81 77 ASN A C 1
ATOM 638 O O . ASN A 1 77 ? -0.244 -5.545 -1.572 1.00 94.81 77 ASN A O 1
ATOM 642 N N . SER A 1 78 ? -1.952 -5.010 -2.911 1.00 94.25 78 SER A N 1
ATOM 643 C CA . SER A 1 78 ? -1.909 -6.276 -3.654 1.00 94.25 78 SER A CA 1
ATOM 644 C C . SER A 1 78 ? -0.711 -6.317 -4.607 1.00 94.25 78 SER A C 1
ATOM 646 O O . SER A 1 78 ? -0.472 -5.361 -5.336 1.00 94.25 78 SER A O 1
ATOM 648 N N . ILE A 1 79 ? 0.014 -7.436 -4.693 1.00 94.62 79 ILE A N 1
ATOM 649 C CA . ILE A 1 79 ? 1.135 -7.564 -5.645 1.00 94.62 79 ILE A CA 1
ATOM 650 C C . ILE A 1 79 ? 0.674 -7.418 -7.099 1.00 94.62 79 ILE A C 1
ATOM 652 O O . ILE A 1 79 ? 1.381 -6.815 -7.894 1.00 94.62 79 ILE A O 1
ATOM 656 N N . ASN A 1 80 ? -0.527 -7.893 -7.447 1.00 92.62 80 ASN A N 1
ATOM 657 C CA . ASN A 1 80 ? -1.077 -7.722 -8.791 1.00 92.62 80 ASN A CA 1
ATOM 658 C C . ASN A 1 80 ? -1.692 -6.312 -8.948 1.00 92.62 80 ASN A C 1
ATOM 660 O O . ASN A 1 80 ? -2.743 -6.066 -8.345 1.00 92.62 80 ASN A O 1
ATOM 664 N N . PRO A 1 81 ? -1.127 -5.419 -9.790 1.00 92.19 81 PRO A N 1
ATOM 665 C CA . PRO A 1 81 ? -1.622 -4.049 -9.947 1.00 92.19 81 PRO A CA 1
ATOM 666 C C . PRO A 1 81 ? -3.082 -3.977 -10.415 1.00 92.19 81 PRO A C 1
ATOM 668 O O . PRO A 1 81 ? -3.842 -3.136 -9.941 1.00 92.19 81 PRO A O 1
ATOM 671 N N . ALA A 1 82 ? -3.531 -4.916 -11.255 1.00 89.50 82 ALA A N 1
ATOM 672 C CA . ALA A 1 82 ? -4.908 -4.934 -11.757 1.00 89.50 82 ALA A CA 1
ATOM 673 C C . ALA A 1 82 ? -5.948 -5.137 -10.641 1.00 89.50 82 ALA A C 1
ATOM 675 O O . ALA A 1 82 ? -7.051 -4.606 -10.727 1.00 89.50 82 ALA A O 1
ATOM 676 N N . LYS A 1 83 ? -5.587 -5.847 -9.560 1.00 88.50 83 LYS A N 1
ATOM 677 C CA . LYS A 1 83 ? -6.458 -6.014 -8.381 1.00 88.50 83 LYS A CA 1
ATOM 678 C C . LYS A 1 83 ? -6.573 -4.737 -7.548 1.00 88.50 83 LYS A C 1
ATOM 680 O O . LYS A 1 83 ? -7.517 -4.603 -6.773 1.00 88.50 83 LYS A O 1
ATOM 685 N N . ARG A 1 84 ? -5.624 -3.809 -7.709 1.00 89.81 84 ARG A N 1
ATOM 686 C CA . ARG A 1 84 ? -5.690 -2.468 -7.125 1.00 89.81 84 ARG A CA 1
ATOM 687 C C . ARG A 1 84 ? -6.619 -1.590 -7.958 1.00 89.81 84 ARG A C 1
ATOM 689 O O . ARG A 1 84 ? -7.389 -0.850 -7.390 1.00 89.81 84 ARG A O 1
ATOM 696 N N . ALA A 1 85 ? -6.614 -1.683 -9.287 1.00 69.88 85 ALA A N 1
ATOM 697 C CA . ALA A 1 85 ? -7.366 -0.777 -10.169 1.00 69.88 85 ALA A CA 1
ATOM 698 C C . ALA A 1 85 ? -8.905 -0.898 -10.121 1.00 69.88 85 ALA A C 1
ATOM 700 O O . ALA A 1 85 ? -9.596 -0.040 -10.664 1.00 69.88 85 ALA A O 1
ATOM 701 N N . GLU A 1 86 ? -9.480 -1.901 -9.447 1.00 68.19 86 GLU A N 1
ATOM 702 C CA . GLU A 1 86 ? -10.943 -2.049 -9.277 1.00 68.19 86 GLU A CA 1
ATOM 703 C C . GLU A 1 86 ? -11.579 -0.936 -8.396 1.00 68.19 86 GLU A C 1
ATOM 705 O O . GLU A 1 86 ? -12.748 -0.998 -8.012 1.00 68.19 86 GLU A O 1
ATOM 710 N N . LEU A 1 87 ? -10.815 0.118 -8.091 1.00 59.47 87 LEU A N 1
ATOM 711 C CA . LEU A 1 87 ? -11.085 1.214 -7.159 1.00 59.47 87 LEU A CA 1
ATOM 712 C C . LEU A 1 87 ? -11.865 2.393 -7.757 1.00 59.47 87 LEU A C 1
ATOM 714 O O . LEU A 1 87 ? -11.569 3.553 -7.483 1.00 59.47 87 LEU A O 1
ATOM 718 N N . GLY A 1 88 ? -12.943 2.113 -8.482 1.00 59.09 88 GLY A N 1
ATOM 719 C CA . GLY A 1 88 ? -14.059 3.066 -8.540 1.00 59.09 88 GLY A CA 1
ATOM 720 C C . GLY A 1 88 ? -14.651 3.425 -7.153 1.00 59.09 88 GLY A C 1
ATOM 721 O O . GLY A 1 88 ? -15.049 4.576 -6.971 1.00 59.09 88 GLY A O 1
ATOM 722 N N . PRO A 1 89 ? -14.711 2.505 -6.157 1.00 64.38 89 PRO A N 1
ATOM 723 C CA . PRO A 1 89 ? -15.430 2.763 -4.904 1.00 64.38 89 PRO A CA 1
ATOM 724 C C . PRO A 1 89 ? -14.623 3.254 -3.696 1.00 64.38 89 PRO A C 1
ATOM 726 O O . PRO A 1 89 ? -15.271 3.708 -2.766 1.00 64.38 89 PRO A O 1
ATOM 729 N N . VAL A 1 90 ? -13.283 3.204 -3.620 1.00 65.44 90 VAL A N 1
ATOM 730 C CA . VAL A 1 90 ? -12.604 3.487 -2.324 1.00 65.44 90 VAL A CA 1
ATOM 731 C C . VAL A 1 90 ? -12.796 4.907 -1.821 1.00 65.44 90 VAL A C 1
ATOM 733 O O . VAL A 1 90 ? -12.960 5.098 -0.622 1.00 65.44 90 VAL A O 1
ATOM 736 N N . GLY A 1 91 ? -12.871 5.897 -2.712 1.00 65.19 91 GLY A N 1
ATOM 737 C CA . GLY A 1 91 ? -13.257 7.249 -2.304 1.00 65.19 91 GLY A CA 1
ATOM 738 C C . GLY A 1 91 ? -14.645 7.280 -1.648 1.00 65.19 91 GLY A C 1
ATOM 739 O O . GLY A 1 91 ? -14.827 7.934 -0.623 1.00 65.19 91 GLY A O 1
ATOM 740 N N . ASN A 1 92 ? -15.599 6.511 -2.179 1.00 68.75 92 ASN A N 1
ATOM 741 C CA . ASN A 1 92 ? -16.950 6.388 -1.627 1.00 68.75 92 ASN A CA 1
ATOM 742 C C . ASN A 1 92 ? -16.981 5.529 -0.353 1.00 68.75 92 ASN A C 1
ATOM 744 O O . ASN A 1 92 ? -17.687 5.887 0.582 1.00 68.75 92 ASN A O 1
ATOM 748 N N . GLU A 1 93 ? -16.215 4.434 -0.286 1.00 71.69 93 GLU A N 1
ATOM 749 C CA . GLU A 1 93 ? -16.078 3.577 0.902 1.00 71.69 93 GLU A CA 1
ATOM 750 C C . GLU A 1 93 ? -15.483 4.380 2.064 1.00 71.69 93 GLU A C 1
ATOM 752 O O . GLU A 1 93 ? -16.052 4.388 3.150 1.00 71.69 93 GLU A O 1
ATOM 757 N N . LEU A 1 94 ? -14.401 5.130 1.824 1.00 71.75 94 LEU A N 1
ATOM 758 C CA . LEU A 1 94 ? -13.795 6.011 2.823 1.00 71.75 94 LEU A CA 1
ATOM 759 C C . LEU A 1 94 ? -14.751 7.129 3.237 1.00 71.75 94 LEU A C 1
ATOM 761 O O . LEU A 1 94 ? -14.928 7.360 4.427 1.00 71.75 94 LEU A O 1
ATOM 765 N N . THR A 1 95 ? -15.414 7.788 2.283 1.00 72.12 95 THR A N 1
ATOM 766 C CA . THR A 1 95 ? -16.407 8.830 2.601 1.00 72.12 95 THR A CA 1
ATOM 767 C C . THR A 1 95 ? -17.552 8.269 3.440 1.00 72.12 95 THR A C 1
ATOM 769 O O . THR A 1 95 ? -17.958 8.907 4.403 1.00 72.12 95 THR A O 1
ATOM 772 N N . THR A 1 96 ? -18.030 7.064 3.124 1.00 74.69 96 THR A N 1
ATOM 773 C CA . THR A 1 96 ? -19.074 6.381 3.901 1.00 74.69 96 THR A CA 1
ATOM 774 C C . THR A 1 96 ? -18.576 6.081 5.313 1.00 74.69 96 THR A C 1
ATOM 776 O O . THR A 1 96 ? -19.210 6.503 6.276 1.00 74.69 96 THR A O 1
ATOM 779 N N . LEU A 1 97 ? -17.397 5.462 5.444 1.00 74.38 97 LEU A N 1
ATOM 780 C CA . LEU A 1 97 ? -16.784 5.137 6.737 1.00 74.38 97 LEU A CA 1
ATOM 781 C C . LEU A 1 97 ? -16.559 6.375 7.616 1.00 74.38 97 LEU A C 1
ATOM 783 O O . LEU A 1 97 ? -16.750 6.304 8.825 1.00 74.38 97 LEU A O 1
ATOM 787 N N . PHE A 1 98 ? -16.172 7.510 7.030 1.00 69.94 98 PHE A N 1
ATOM 788 C CA . PHE A 1 98 ? -15.971 8.758 7.773 1.00 69.94 98 PHE A CA 1
ATOM 789 C C . PHE A 1 98 ? -17.259 9.559 7.999 1.00 69.94 98 PHE A C 1
ATOM 791 O O . PHE A 1 98 ? -17.260 10.451 8.840 1.00 69.94 98 PHE A O 1
ATOM 798 N N . SER A 1 99 ? -18.344 9.261 7.277 1.00 71.88 99 SER A N 1
ATOM 799 C CA . SER A 1 99 ? -19.655 9.901 7.469 1.00 71.88 99 SER A CA 1
ATOM 800 C C . SER A 1 99 ? -20.494 9.282 8.592 1.00 71.88 99 SER A C 1
ATOM 802 O O . SER A 1 99 ? -21.503 9.862 8.987 1.00 71.88 99 SER A O 1
ATOM 804 N N . GLU A 1 100 ? -20.089 8.114 9.098 1.00 58.97 100 GLU A N 1
ATOM 805 C CA . GLU A 1 100 ? -20.748 7.399 10.200 1.00 58.97 100 GLU A CA 1
ATOM 806 C C . GLU A 1 100 ? -20.168 7.744 11.591 1.00 58.97 100 GLU A C 1
ATOM 808 O O . GLU A 1 100 ? -20.624 7.196 12.597 1.00 58.97 100 GLU A O 1
ATOM 813 N N . CYS A 1 101 ? -19.202 8.670 11.654 1.00 49.41 101 CYS A N 1
ATOM 814 C CA . CYS A 1 101 ? -18.617 9.240 12.875 1.00 49.41 101 CYS A CA 1
ATOM 815 C C . CYS A 1 101 ? -19.140 10.660 13.130 1.00 49.41 101 CYS A C 1
ATOM 817 O O . CYS A 1 101 ? -19.383 10.988 14.314 1.00 49.41 101 CYS A O 1
#

Radius of gyration: 13.64 Å; Cα contacts (8 Å, |Δi|>4): 96; chains: 1; bounding box: 41×23×30 Å

Secondary structure (DSSP, 8-state):
-TTS-HHHHHS----HHHHHHHHHHHHHHHHTTSPPTTTTS--SSHHHHHHHHHTT------TTS-HHHHHHHHHHT-SSHHHHTT-SSHHHHHHHHHHT-

Mean predicted aligned error: 4.78 Å

Organism: Trichinella pseudospiralis (NCBI:txid6337)